Protein AF-A0A520ITZ6-F1 (afdb_monomer)

Nearest PDB structures (foldseek):
  2kmf-assembly1_A  TM=2.434E-01  e=1.836E+00  Synechocystis sp. PCC 6803

Radius of gyration: 21.87 Å; Cα contacts (8 Å, |Δi|>4): 79; chains: 1; bounding box: 65×33×60 Å

Foldseek 3Di:
DDDDDDDPPDPPLFWFDDLVVLLVVLCVLLVLLVVLQVPQDLDPVCVPSVVVVVPDPDPPPDDDPVVVVPVVVVVSVVLSVVSSVLRRGGDDPVSVVVNVVSSVVSNCSSNVRD

Sequence (114 aa):
MTQKPSDAITDERGGGLSRPAALAVVMGVLGASAVLGRRNAPDPSHPGIRRWYKRLDKPAYTPPDAAFGAVWPVLETGLAVGGYRLLRRPADAPRNLAVGLWLLNTGMVGGWTE

Structure (mmCIF, N/CA/C/O backbone):
data_AF-A0A520ITZ6-F1
#
_entry.id   AF-A0A520ITZ6-F1
#
loop_
_atom_site.group_PDB
_atom_site.id
_atom_site.type_symbol
_atom_site.label_atom_id
_atom_site.label_alt_id
_atom_site.label_comp_id
_atom_site.label_asym_id
_atom_site.label_entity_id
_atom_site.label_seq_id
_atom_site.pdbx_PDB_ins_code
_atom_site.Cartn_x
_atom_site.Cartn_y
_atom_site.Cartn_z
_atom_site.occupancy
_atom_site.B_iso_or_equiv
_atom_site.auth_seq_id
_atom_site.auth_comp_id
_atom_site.auth_asym_id
_atom_site.auth_atom_id
_atom_site.pdbx_PDB_model_num
ATOM 1 N N . MET A 1 1 ? -46.089 13.930 39.750 1.00 42.09 1 MET A N 1
ATOM 2 C CA . MET A 1 1 ? -45.572 14.879 38.741 1.00 42.09 1 MET A CA 1
ATOM 3 C C . MET A 1 1 ? -44.078 14.618 38.627 1.00 42.09 1 MET A C 1
ATOM 5 O O . MET A 1 1 ? -43.334 15.040 39.491 1.00 42.09 1 MET A O 1
ATOM 9 N N . THR A 1 2 ? -43.653 13.616 37.858 1.00 59.50 2 THR A N 1
ATOM 10 C CA . THR A 1 2 ? -43.492 13.660 36.390 1.00 59.50 2 THR A CA 1
ATOM 11 C C . THR A 1 2 ? -42.448 14.703 35.999 1.00 59.50 2 THR A C 1
ATOM 13 O O . THR A 1 2 ? -42.809 15.866 35.901 1.00 59.50 2 THR A O 1
ATOM 16 N N . GLN A 1 3 ? -41.181 14.294 35.820 1.00 46.72 3 GLN A N 1
ATOM 17 C CA . GLN A 1 3 ? -40.519 14.205 34.503 1.00 46.72 3 GLN A CA 1
ATOM 18 C C . GLN A 1 3 ? -39.042 13.748 34.644 1.00 46.72 3 GLN A C 1
ATOM 20 O O . GLN A 1 3 ? -38.209 14.462 35.190 1.00 46.72 3 GLN A O 1
ATOM 25 N N . LYS A 1 4 ? -38.717 12.558 34.120 1.00 64.38 4 LYS A N 1
ATOM 26 C CA . LYS A 1 4 ? -37.430 12.235 33.460 1.00 64.38 4 LYS A CA 1
ATOM 27 C C . LYS A 1 4 ? -37.820 12.016 31.989 1.00 64.38 4 LYS A C 1
ATOM 29 O O . LYS A 1 4 ? -38.841 11.351 31.791 1.00 64.38 4 LYS A O 1
ATOM 34 N N . PRO A 1 5 ? -37.165 12.623 30.982 1.00 61.91 5 PRO A N 1
ATOM 35 C CA . PRO A 1 5 ? -35.967 12.041 30.333 1.00 61.91 5 PRO A CA 1
ATOM 36 C C . PRO A 1 5 ? -35.002 13.157 29.827 1.00 61.91 5 PRO A C 1
ATOM 38 O O . PRO A 1 5 ? -35.320 14.327 29.969 1.00 61.91 5 PRO A O 1
ATOM 41 N N . SER A 1 6 ? -33.798 12.980 29.282 1.00 51.25 6 SER A N 1
ATOM 42 C CA . SER A 1 6 ? -33.136 11.901 28.542 1.00 51.25 6 SER A CA 1
ATOM 43 C C . SER A 1 6 ? -31.627 12.210 28.520 1.00 51.25 6 SER A C 1
ATOM 45 O O . SER A 1 6 ? -31.230 13.351 28.305 1.00 51.25 6 SER A O 1
ATOM 47 N N . ASP A 1 7 ? -30.800 11.192 28.733 1.00 50.75 7 ASP A N 1
ATOM 48 C CA . ASP A 1 7 ? -29.788 10.753 27.761 1.00 50.75 7 ASP A CA 1
ATOM 49 C C . ASP A 1 7 ? -28.930 11.824 27.059 1.00 50.75 7 ASP A C 1
ATOM 51 O O . ASP A 1 7 ? -29.038 12.036 25.856 1.00 50.75 7 ASP A O 1
ATOM 55 N N . ALA A 1 8 ? -28.000 12.444 27.789 1.00 49.75 8 ALA A N 1
ATOM 56 C CA . ALA A 1 8 ? -26.923 13.239 27.181 1.00 49.75 8 ALA A CA 1
ATOM 57 C C . ALA A 1 8 ? -25.514 12.773 27.590 1.00 49.75 8 ALA A C 1
ATOM 59 O O . ALA A 1 8 ? -24.554 13.536 27.516 1.00 49.75 8 ALA A O 1
ATOM 60 N N . ILE A 1 9 ? -25.368 11.508 28.000 1.00 50.50 9 ILE A N 1
ATOM 61 C CA . ILE A 1 9 ? -24.060 10.838 28.024 1.00 50.50 9 ILE A CA 1
ATOM 62 C C . ILE A 1 9 ? -24.119 9.678 27.040 1.00 50.50 9 ILE A C 1
ATOM 64 O O . ILE A 1 9 ? -24.202 8.508 27.402 1.00 50.50 9 ILE A O 1
ATOM 68 N N . THR A 1 10 ? -24.123 10.018 25.759 1.00 51.16 10 THR A N 1
ATOM 69 C CA . THR A 1 10 ? -23.847 9.055 24.698 1.00 51.16 10 THR A CA 1
ATOM 70 C C . THR A 1 10 ? -23.010 9.767 23.648 1.00 51.16 10 THR A C 1
ATOM 72 O O . THR A 1 10 ? -23.501 10.165 22.601 1.00 51.16 10 THR A O 1
ATOM 75 N N . ASP A 1 11 ? -21.730 9.970 23.955 1.00 47.47 11 ASP A N 1
ATOM 76 C CA . ASP A 1 11 ? -20.732 9.833 22.900 1.00 47.47 11 ASP A CA 1
ATOM 77 C C . ASP A 1 11 ? -19.910 8.590 23.218 1.00 47.47 11 ASP A C 1
ATOM 79 O O . ASP A 1 11 ? -19.071 8.539 24.125 1.00 47.47 11 ASP A O 1
ATOM 83 N N . GLU A 1 12 ? -20.295 7.531 22.527 1.00 49.62 12 GLU A N 1
ATOM 84 C CA . GLU A 1 12 ? -19.727 6.208 22.608 1.00 49.62 12 GLU A CA 1
ATOM 85 C C . GLU A 1 12 ? -18.274 6.269 22.133 1.00 49.62 12 GLU A C 1
ATOM 87 O O . GLU A 1 12 ? -17.977 6.228 20.938 1.00 49.62 12 GLU A O 1
ATOM 92 N N . ARG A 1 13 ? -17.328 6.283 23.075 1.00 54.53 13 ARG A N 1
ATOM 93 C CA . ARG A 1 13 ? -15.890 6.074 22.812 1.00 54.53 13 ARG A CA 1
ATOM 94 C C . ARG A 1 13 ? -15.569 4.640 22.338 1.00 54.53 13 ARG A C 1
ATOM 96 O O . ARG A 1 13 ? -14.527 4.089 22.678 1.00 54.53 13 ARG A O 1
ATOM 103 N N . GLY A 1 14 ? -16.469 4.025 21.571 1.00 58.28 14 GLY A N 1
ATOM 104 C CA . GLY A 1 14 ? -16.391 2.664 21.047 1.00 58.28 14 GLY A CA 1
ATOM 105 C C . GLY A 1 14 ? -16.320 2.582 19.520 1.00 58.28 14 GLY A C 1
ATOM 106 O O . GLY A 1 14 ? -16.342 1.480 18.987 1.00 58.28 14 GLY A O 1
ATOM 107 N N . GLY A 1 15 ? -16.245 3.701 18.792 1.00 75.62 15 GLY A N 1
ATOM 108 C CA . GLY A 1 15 ? -16.184 3.711 17.325 1.00 75.62 15 GLY A CA 1
ATOM 109 C C . GLY A 1 15 ? -14.759 3.728 16.755 1.00 75.62 15 GLY A C 1
ATOM 110 O O . GLY A 1 15 ? -13.871 4.380 17.296 1.00 75.62 15 GLY A O 1
ATOM 111 N N . GLY A 1 16 ? -14.528 3.042 15.627 1.00 88.19 16 GLY A N 1
ATOM 112 C CA . GLY A 1 16 ? -13.306 3.224 14.826 1.00 88.19 16 GLY A CA 1
ATOM 113 C C . GLY A 1 16 ? -13.201 4.625 14.201 1.00 88.19 16 GLY A C 1
ATOM 114 O O . GLY A 1 16 ? -14.106 5.447 14.341 1.00 88.19 16 GLY A O 1
ATOM 115 N N . LEU A 1 17 ? -12.117 4.902 13.463 1.00 93.06 17 LEU A N 1
ATOM 116 C CA . LEU A 1 17 ? -11.891 6.216 12.840 1.00 93.06 17 LEU A CA 1
ATOM 117 C C . LEU A 1 17 ? -13.070 6.635 11.956 1.00 93.06 17 LEU A C 1
ATOM 119 O O . LEU A 1 17 ? -13.708 5.795 11.316 1.00 93.06 17 LEU A O 1
ATOM 123 N N . SER A 1 18 ? -13.333 7.941 11.848 1.00 95.19 18 SER A N 1
ATOM 124 C CA . SER A 1 18 ? -14.322 8.463 10.896 1.00 95.19 18 SER A CA 1
ATOM 125 C C . SER A 1 18 ? -13.957 8.060 9.457 1.00 95.19 18 SER A C 1
ATOM 127 O O . SER A 1 18 ? -12.791 7.829 9.143 1.00 95.19 18 SER A O 1
ATOM 129 N N . ARG A 1 19 ? -14.950 7.937 8.563 1.00 95.00 19 ARG A N 1
ATOM 130 C CA . ARG A 1 19 ? -14.714 7.585 7.148 1.00 95.00 19 ARG A CA 1
ATOM 131 C C . ARG A 1 19 ? -13.661 8.487 6.487 1.00 95.00 19 ARG A C 1
ATOM 133 O O . ARG A 1 19 ? -12.724 7.931 5.918 1.00 95.00 19 ARG A O 1
ATOM 140 N N . PRO A 1 20 ? -13.750 9.831 6.588 1.00 96.88 20 PRO A N 1
ATOM 141 C CA . PRO A 1 20 ? -12.736 10.696 5.993 1.00 96.88 20 PRO A CA 1
ATOM 142 C C . PRO A 1 20 ? -11.365 10.535 6.656 1.00 96.88 20 PRO A C 1
ATOM 144 O O . PRO A 1 20 ? -10.368 10.503 5.945 1.00 96.88 20 PRO A O 1
ATOM 147 N N . ALA A 1 21 ? -11.291 10.356 7.980 1.00 96.06 21 ALA A N 1
ATOM 148 C CA . ALA A 1 21 ? -10.013 10.139 8.658 1.00 96.06 21 ALA A CA 1
ATOM 149 C C . ALA A 1 21 ? -9.354 8.816 8.233 1.00 96.06 21 ALA A C 1
ATOM 151 O O . ALA A 1 21 ? -8.167 8.789 7.926 1.00 96.06 21 ALA A O 1
ATOM 152 N N . ALA A 1 22 ? -10.123 7.725 8.156 1.00 95.81 22 ALA A N 1
ATOM 153 C CA . ALA A 1 22 ? -9.621 6.432 7.701 1.00 95.81 22 ALA A CA 1
ATOM 154 C C . ALA A 1 22 ? -9.136 6.490 6.243 1.00 95.81 22 ALA A C 1
ATOM 156 O O . ALA A 1 22 ? -8.074 5.955 5.939 1.00 95.81 22 ALA A O 1
ATOM 157 N N . LEU A 1 23 ? -9.879 7.166 5.357 1.00 97.44 23 LEU A N 1
ATOM 158 C CA . LEU A 1 23 ? -9.444 7.394 3.976 1.00 97.44 23 LEU A CA 1
ATOM 159 C C . LEU A 1 23 ? -8.154 8.214 3.925 1.00 97.44 23 LEU A C 1
ATOM 161 O O . LEU A 1 23 ? -7.222 7.813 3.241 1.00 97.44 23 LEU A O 1
ATOM 165 N N . ALA A 1 24 ? -8.071 9.316 4.673 1.00 97.88 24 ALA A N 1
ATOM 166 C CA . ALA A 1 24 ? -6.880 10.159 4.706 1.00 97.88 24 ALA A CA 1
ATOM 167 C C . ALA A 1 24 ? -5.639 9.388 5.182 1.00 97.88 24 ALA A C 1
ATOM 169 O O . ALA A 1 24 ? -4.585 9.494 4.561 1.00 97.88 24 ALA A O 1
ATOM 170 N N . VAL A 1 25 ? -5.768 8.561 6.227 1.00 97.38 25 VAL A N 1
ATOM 171 C CA . VAL A 1 25 ? -4.667 7.713 6.715 1.00 97.38 25 VAL A CA 1
ATOM 172 C C . VAL A 1 25 ? -4.245 6.697 5.658 1.00 97.38 25 VAL A C 1
ATOM 174 O O . VAL A 1 25 ? -3.059 6.581 5.371 1.00 97.38 25 VAL A O 1
ATOM 177 N N . VAL A 1 26 ? -5.194 5.982 5.048 1.00 97.62 26 VAL A N 1
ATOM 178 C CA . VAL A 1 26 ? -4.889 4.986 4.009 1.00 97.62 26 VAL A CA 1
ATOM 179 C C . VAL A 1 26 ? -4.201 5.629 2.809 1.00 97.62 26 VAL A C 1
ATOM 181 O O . VAL A 1 26 ? -3.167 5.134 2.364 1.00 97.62 26 VAL A O 1
ATOM 184 N N . MET A 1 27 ? -4.734 6.751 2.323 1.00 96.94 27 MET A N 1
ATOM 185 C CA . MET A 1 27 ? -4.150 7.498 1.210 1.00 96.94 27 MET A CA 1
ATOM 186 C C . MET A 1 27 ? -2.764 8.042 1.558 1.00 96.94 27 MET A C 1
ATOM 188 O O . MET A 1 27 ? -1.870 7.990 0.722 1.00 96.94 27 MET A O 1
ATOM 192 N N . GLY A 1 28 ? -2.561 8.523 2.788 1.00 97.25 28 GLY A N 1
ATOM 193 C CA . GLY A 1 28 ? -1.260 8.995 3.256 1.00 97.25 28 GLY A CA 1
ATOM 194 C C . GLY A 1 28 ? -0.220 7.877 3.314 1.00 97.25 28 GLY A C 1
ATOM 195 O O . GLY A 1 28 ? 0.875 8.032 2.781 1.00 97.25 28 GLY A O 1
ATOM 196 N N . VAL A 1 29 ? -0.572 6.732 3.906 1.00 96.31 29 VAL A N 1
ATOM 197 C CA . VAL A 1 29 ? 0.334 5.582 4.055 1.00 96.31 29 VAL A CA 1
ATOM 198 C C . VAL A 1 29 ? 0.688 4.974 2.697 1.00 96.31 29 VAL A C 1
ATOM 200 O O . VAL A 1 29 ? 1.867 4.818 2.384 1.00 96.31 29 VAL A O 1
ATOM 203 N N . LEU A 1 30 ? -0.312 4.661 1.868 1.00 95.25 30 LEU A N 1
ATOM 204 C CA . LEU A 1 30 ? -0.066 4.067 0.552 1.00 95.25 30 LEU A CA 1
ATOM 205 C C . LEU A 1 30 ? 0.561 5.068 -0.417 1.00 95.25 30 LEU A C 1
ATOM 207 O O . LEU A 1 30 ? 1.439 4.694 -1.185 1.00 95.25 30 LEU A O 1
ATOM 211 N N . GLY A 1 31 ? 0.181 6.345 -0.344 1.00 93.50 31 GLY A N 1
ATOM 212 C CA . GLY A 1 31 ? 0.802 7.406 -1.133 1.00 93.50 31 GLY A CA 1
ATOM 213 C C . GLY A 1 31 ? 2.285 7.571 -0.809 1.00 93.50 31 GLY A C 1
ATOM 214 O O . GLY A 1 31 ? 3.106 7.625 -1.722 1.00 93.50 31 GLY A O 1
ATOM 215 N N . ALA A 1 32 ? 2.652 7.578 0.477 1.00 93.38 32 ALA A N 1
ATOM 216 C CA . ALA A 1 32 ? 4.053 7.615 0.893 1.00 93.38 32 ALA A CA 1
ATOM 217 C C . ALA A 1 32 ? 4.823 6.373 0.413 1.00 93.38 32 ALA A C 1
ATOM 219 O O . ALA A 1 32 ? 5.914 6.508 -0.140 1.00 93.38 32 ALA A O 1
ATOM 220 N N . SER A 1 33 ? 4.231 5.183 0.558 1.00 91.25 33 SER A N 1
ATOM 221 C CA . SER A 1 33 ? 4.805 3.927 0.059 1.00 91.25 33 SER A CA 1
ATOM 222 C C . SER A 1 33 ? 5.038 3.958 -1.453 1.00 91.25 33 SER A C 1
ATOM 224 O O . SER A 1 33 ? 6.112 3.579 -1.909 1.00 91.25 33 SER A O 1
ATOM 226 N N . ALA A 1 34 ? 4.070 4.442 -2.234 1.00 89.25 34 ALA A N 1
ATOM 227 C CA . ALA A 1 34 ? 4.173 4.523 -3.689 1.00 89.25 34 ALA A CA 1
ATOM 228 C C . ALA A 1 34 ? 5.240 5.533 -4.141 1.00 89.25 34 ALA A C 1
ATOM 230 O O . ALA A 1 34 ? 5.974 5.279 -5.095 1.00 89.25 34 ALA A O 1
ATOM 231 N N . VAL A 1 35 ? 5.361 6.671 -3.447 1.00 89.81 35 VAL A N 1
ATOM 232 C CA . VAL A 1 35 ? 6.419 7.658 -3.719 1.00 89.81 35 VAL A CA 1
ATOM 233 C C . VAL A 1 35 ? 7.798 7.069 -3.441 1.00 89.81 35 VAL A C 1
ATOM 235 O O . VAL A 1 35 ? 8.707 7.282 -4.242 1.00 89.81 35 VAL A O 1
ATOM 238 N N . LEU A 1 36 ? 7.950 6.326 -2.342 1.00 88.75 36 LEU A N 1
ATOM 239 C CA . LEU A 1 36 ? 9.205 5.662 -2.000 1.00 88.75 36 LEU A CA 1
ATOM 240 C C . LEU A 1 36 ? 9.548 4.580 -3.036 1.00 88.75 36 LEU A C 1
ATOM 242 O O . LEU A 1 36 ? 10.594 4.651 -3.675 1.00 88.75 36 LEU A O 1
ATOM 246 N N . GLY A 1 37 ? 8.598 3.684 -3.321 1.00 86.00 37 GLY A N 1
ATOM 247 C CA . GLY A 1 37 ? 8.767 2.584 -4.275 1.00 86.00 37 GLY A CA 1
ATOM 248 C C . GLY A 1 37 ? 9.061 3.032 -5.714 1.00 86.00 37 GLY A C 1
ATOM 249 O O . GLY A 1 37 ? 9.698 2.326 -6.497 1.00 86.00 37 GLY A O 1
ATOM 250 N N . ARG A 1 38 ? 8.616 4.235 -6.102 1.00 86.31 38 ARG A N 1
ATOM 251 C CA . ARG A 1 38 ? 8.832 4.757 -7.458 1.00 86.31 38 ARG A CA 1
ATOM 252 C C . ARG A 1 38 ? 10.263 5.232 -7.712 1.00 86.31 38 ARG A C 1
ATOM 254 O O . ARG A 1 38 ? 10.672 5.268 -8.873 1.00 86.31 38 ARG A O 1
ATOM 261 N N . ARG A 1 39 ? 11.028 5.586 -6.676 1.00 84.69 39 ARG A N 1
ATOM 262 C CA . ARG A 1 39 ? 12.348 6.235 -6.814 1.00 84.69 39 ARG A CA 1
ATOM 263 C C . ARG A 1 39 ? 13.349 5.460 -7.662 1.00 84.69 39 ARG A C 1
ATOM 265 O O . ARG A 1 39 ? 14.135 6.081 -8.361 1.00 84.69 39 ARG A O 1
ATOM 272 N N . ASN A 1 40 ? 13.281 4.132 -7.649 1.00 80.75 40 ASN A N 1
ATOM 273 C CA . ASN A 1 40 ? 14.173 3.274 -8.433 1.00 80.75 40 ASN A CA 1
ATOM 274 C C . ASN A 1 40 ? 13.406 2.369 -9.409 1.00 80.75 40 ASN A C 1
ATOM 276 O O . ASN A 1 40 ? 13.943 1.382 -9.916 1.00 80.75 40 ASN A O 1
ATOM 280 N N . ALA A 1 41 ? 12.138 2.685 -9.696 1.00 83.19 41 ALA A N 1
ATOM 281 C CA . ALA A 1 41 ? 11.328 1.882 -10.600 1.00 83.19 41 ALA A CA 1
ATOM 282 C C . ALA A 1 41 ? 11.892 1.940 -12.039 1.00 83.19 41 ALA A C 1
ATOM 284 O O . ALA A 1 41 ? 12.224 3.030 -12.516 1.00 83.19 41 ALA A O 1
ATOM 285 N N . PRO A 1 42 ? 11.958 0.808 -12.776 1.00 82.50 42 PRO A N 1
ATOM 286 C CA . PRO A 1 42 ? 12.445 0.739 -14.159 1.00 82.50 42 PRO A CA 1
ATOM 287 C C . PRO A 1 42 ? 11.434 1.323 -15.171 1.00 82.50 42 PRO A C 1
ATOM 289 O O . PRO A 1 42 ? 11.065 0.680 -16.158 1.00 82.50 42 PRO A O 1
ATOM 292 N N . ASP A 1 43 ? 10.974 2.549 -14.930 1.00 83.56 43 ASP A N 1
ATOM 293 C CA . ASP A 1 43 ? 9.974 3.269 -15.717 1.00 83.56 43 ASP A CA 1
ATOM 294 C C . ASP A 1 43 ? 10.636 4.310 -16.665 1.00 83.56 43 ASP A C 1
ATOM 296 O O . ASP A 1 43 ? 11.866 4.447 -16.698 1.00 83.56 43 ASP A O 1
ATOM 300 N N . PRO A 1 44 ? 9.864 5.032 -17.501 1.00 84.94 44 PRO A N 1
ATOM 301 C CA . PRO A 1 44 ? 10.409 6.061 -18.391 1.00 84.94 44 PRO A CA 1
ATOM 302 C C . PRO A 1 44 ? 11.142 7.218 -17.691 1.00 84.94 44 PRO A C 1
ATOM 304 O O . PRO A 1 44 ? 11.988 7.846 -18.325 1.00 84.94 44 PRO A O 1
ATOM 307 N N . SER A 1 45 ? 10.851 7.495 -16.415 1.00 87.00 45 SER A N 1
ATOM 308 C CA . SER A 1 45 ? 11.541 8.519 -15.619 1.00 87.00 45 SER A CA 1
ATOM 309 C C . SER A 1 45 ? 12.947 8.091 -15.182 1.00 87.00 45 SER A C 1
ATOM 311 O O . SER A 1 45 ? 13.795 8.951 -14.954 1.00 87.00 45 SER A O 1
ATOM 313 N N . HIS A 1 46 ? 13.252 6.785 -15.211 1.00 87.69 46 HIS A N 1
ATOM 314 C CA . HIS A 1 46 ? 14.583 6.233 -14.926 1.00 87.69 46 HIS A CA 1
ATOM 315 C C . HIS A 1 46 ? 15.152 5.459 -16.132 1.00 87.69 46 HIS A C 1
ATOM 317 O O . HIS A 1 46 ? 15.286 4.229 -16.106 1.00 87.69 46 HIS A O 1
ATOM 323 N N . PRO A 1 47 ? 15.553 6.148 -17.219 1.00 89.25 47 PRO A N 1
ATOM 324 C CA . PRO A 1 47 ? 15.929 5.500 -18.477 1.00 89.25 47 PRO A CA 1
ATOM 325 C C . PRO A 1 47 ? 17.158 4.585 -18.355 1.00 89.25 47 PRO A C 1
ATOM 327 O O . PRO A 1 47 ? 17.263 3.600 -19.087 1.00 89.25 47 PRO A O 1
ATOM 330 N N . GLY A 1 48 ? 18.084 4.882 -17.436 1.00 90.81 48 GLY A N 1
ATOM 331 C CA . GLY A 1 48 ? 19.236 4.024 -17.139 1.00 90.81 48 GLY A CA 1
ATOM 332 C C . GLY A 1 48 ? 18.824 2.683 -16.528 1.00 90.81 48 GLY A C 1
ATOM 333 O O . GLY A 1 48 ? 19.172 1.633 -17.075 1.00 90.81 48 GLY A O 1
ATOM 334 N N . ILE A 1 49 ? 18.019 2.731 -15.462 1.00 89.88 49 ILE A N 1
ATOM 335 C CA . ILE A 1 49 ? 17.488 1.554 -14.759 1.00 89.88 49 ILE A CA 1
ATOM 336 C C . ILE A 1 49 ? 16.632 0.719 -15.712 1.00 89.88 49 ILE A C 1
ATOM 338 O O . ILE A 1 49 ? 16.831 -0.488 -15.837 1.00 89.88 49 ILE A O 1
ATOM 342 N N . ARG A 1 50 ? 15.745 1.363 -16.479 1.00 89.94 50 ARG A N 1
ATOM 343 C CA . ARG A 1 50 ? 14.907 0.691 -17.479 1.00 89.94 50 ARG A CA 1
ATOM 344 C C . ARG A 1 50 ? 15.731 -0.052 -18.532 1.00 89.94 50 ARG A C 1
ATOM 346 O O . ARG A 1 50 ? 15.409 -1.188 -18.877 1.00 89.94 50 ARG A O 1
ATOM 353 N N . ARG A 1 51 ? 16.804 0.562 -19.046 1.00 92.81 51 ARG A N 1
ATOM 354 C CA . ARG A 1 51 ? 17.711 -0.084 -20.012 1.00 92.81 51 ARG A CA 1
ATOM 355 C C . ARG A 1 51 ? 18.431 -1.288 -19.411 1.00 92.81 51 ARG A C 1
ATOM 357 O O . ARG A 1 51 ? 18.556 -2.301 -20.091 1.00 92.81 51 ARG A O 1
ATOM 364 N N . TRP A 1 52 ? 18.901 -1.180 -18.171 1.00 92.81 52 TRP A N 1
ATOM 365 C CA . TRP A 1 52 ? 19.515 -2.298 -17.455 1.00 92.81 52 TRP A CA 1
ATOM 366 C C . TRP A 1 52 ? 18.515 -3.444 -17.248 1.00 92.81 52 TRP A C 1
ATOM 368 O O . TRP A 1 52 ? 18.774 -4.560 -17.691 1.00 92.81 52 TRP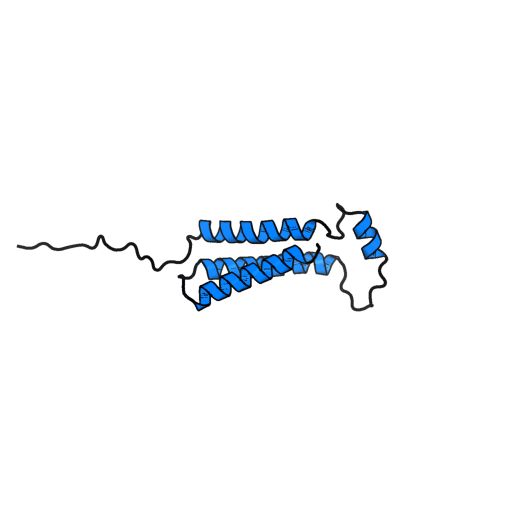 A O 1
ATOM 378 N N . TYR A 1 53 ? 17.325 -3.147 -16.719 1.00 90.75 53 TYR A N 1
ATOM 379 C CA . TYR A 1 53 ? 16.272 -4.133 -16.459 1.00 90.75 53 TYR A CA 1
ATOM 380 C C . TYR A 1 53 ? 15.824 -4.882 -17.723 1.00 90.75 53 TYR A C 1
ATOM 382 O O . TYR A 1 53 ? 15.455 -6.054 -17.669 1.00 90.75 53 TYR A O 1
ATOM 390 N N . LYS A 1 54 ? 15.847 -4.222 -18.888 1.00 90.19 54 LYS A N 1
ATOM 391 C CA . LYS A 1 54 ? 15.506 -4.841 -20.179 1.00 90.19 54 LYS A CA 1
ATOM 392 C C . LYS A 1 54 ? 16.582 -5.769 -20.739 1.00 90.19 54 LYS A C 1
ATOM 394 O O . LYS A 1 54 ? 16.233 -6.629 -21.536 1.00 90.19 54 LYS A O 1
ATOM 399 N N . ARG A 1 55 ? 17.847 -5.596 -20.347 1.00 94.12 55 ARG A N 1
ATOM 400 C CA . ARG A 1 55 ? 18.970 -6.443 -20.785 1.00 94.12 55 ARG A CA 1
ATOM 401 C C . ARG A 1 55 ? 19.267 -7.601 -19.837 1.00 94.12 55 ARG A C 1
ATOM 403 O O . ARG A 1 55 ? 20.187 -8.360 -20.101 1.00 94.12 55 ARG A O 1
ATOM 410 N N . LEU A 1 56 ? 18.540 -7.697 -18.727 1.00 92.56 56 LEU A N 1
ATOM 411 C CA . LEU A 1 56 ? 18.689 -8.803 -17.796 1.00 92.56 56 LEU A CA 1
ATOM 412 C C . LEU A 1 56 ? 18.262 -10.105 -18.481 1.00 92.56 56 LEU A C 1
ATOM 414 O O . LEU A 1 56 ? 17.205 -10.139 -19.117 1.00 92.56 56 LEU A O 1
ATOM 418 N N . ASP A 1 57 ? 19.045 -11.164 -18.304 1.00 94.12 57 ASP A N 1
ATOM 419 C CA . ASP A 1 57 ? 18.659 -12.504 -18.731 1.00 94.12 57 ASP A CA 1
ATOM 420 C C . ASP A 1 57 ? 17.513 -12.992 -17.842 1.00 94.12 57 ASP A C 1
ATOM 422 O O . ASP A 1 57 ? 17.698 -13.425 -16.703 1.00 94.12 57 ASP A O 1
ATOM 426 N N . LYS A 1 58 ? 16.287 -12.841 -18.347 1.00 90.75 58 LYS A N 1
ATOM 427 C CA . LYS A 1 58 ? 15.064 -13.234 -17.648 1.00 90.75 58 LYS A CA 1
ATOM 428 C C . LYS A 1 58 ? 14.690 -14.657 -18.053 1.00 90.75 58 LYS A C 1
ATOM 430 O O . LYS A 1 58 ? 14.645 -14.945 -19.250 1.00 90.75 58 LYS A O 1
ATOM 435 N N . PRO A 1 59 ? 14.357 -15.541 -17.101 1.00 93.31 59 PRO A N 1
ATOM 436 C CA . PRO A 1 59 ? 13.842 -16.857 -17.442 1.00 93.31 59 PRO A CA 1
ATOM 437 C C . PRO A 1 59 ? 12.511 -16.740 -18.197 1.00 93.31 59 PRO A C 1
ATOM 439 O O . PRO A 1 59 ? 11.746 -15.795 -17.983 1.00 93.31 59 PRO A O 1
ATOM 442 N N . ALA A 1 60 ? 12.210 -17.728 -19.045 1.00 92.19 60 ALA A N 1
ATOM 443 C CA . ALA A 1 60 ? 11.060 -17.702 -19.957 1.00 92.19 60 ALA A CA 1
ATOM 444 C C . ALA A 1 60 ? 9.688 -17.597 -19.259 1.00 92.19 60 ALA A C 1
ATOM 446 O O . ALA A 1 60 ? 8.717 -17.172 -19.875 1.00 92.19 60 ALA A O 1
ATOM 447 N N . TYR A 1 61 ? 9.603 -17.952 -17.974 1.00 92.62 61 TYR A N 1
ATOM 448 C CA . TYR A 1 61 ? 8.385 -17.836 -17.164 1.00 92.62 61 TYR A CA 1
ATOM 449 C C . TYR A 1 61 ? 8.195 -16.450 -16.522 1.00 92.62 61 TYR A C 1
ATOM 451 O O . TYR A 1 61 ? 7.266 -16.260 -15.740 1.00 92.62 61 TYR A O 1
ATOM 459 N N . THR A 1 62 ? 9.064 -15.477 -16.811 1.00 91.25 62 THR A N 1
ATOM 460 C CA . THR A 1 62 ? 8.909 -14.108 -16.303 1.00 91.25 62 THR A CA 1
ATOM 461 C C . THR A 1 62 ? 7.731 -13.429 -17.008 1.00 91.25 62 THR A C 1
ATOM 463 O O . THR A 1 62 ? 7.748 -13.330 -18.237 1.00 91.25 62 THR A O 1
ATOM 466 N N . PRO A 1 63 ? 6.722 -12.923 -16.275 1.00 90.81 63 PRO A N 1
ATOM 467 C CA . PRO A 1 63 ? 5.615 -12.199 -16.885 1.00 90.81 63 PRO A CA 1
ATOM 468 C C . PRO A 1 63 ? 6.085 -10.956 -17.663 1.00 90.81 63 PRO A C 1
ATOM 470 O O . PRO A 1 63 ? 7.123 -10.371 -17.337 1.00 90.81 63 PRO A O 1
ATOM 473 N N . PRO A 1 64 ? 5.318 -10.497 -18.665 1.00 89.94 64 PRO A N 1
ATOM 474 C CA . PRO A 1 64 ? 5.617 -9.248 -19.358 1.00 89.94 64 PRO A CA 1
ATOM 475 C C . PRO A 1 64 ? 5.490 -8.038 -18.416 1.00 89.94 64 PRO A C 1
ATOM 477 O O . PRO A 1 64 ? 4.652 -8.035 -17.516 1.00 89.94 64 PRO A O 1
ATOM 480 N N . ASP A 1 65 ? 6.251 -6.964 -18.667 1.00 86.44 65 ASP A N 1
ATOM 481 C CA . ASP A 1 65 ? 6.239 -5.728 -17.858 1.00 86.44 65 ASP A CA 1
ATOM 482 C C . ASP A 1 65 ? 4.823 -5.178 -17.589 1.00 86.44 65 ASP A C 1
ATOM 484 O O . ASP A 1 65 ? 4.538 -4.687 -16.499 1.00 86.44 65 ASP A O 1
ATOM 488 N N . ALA A 1 66 ? 3.917 -5.276 -18.568 1.00 86.50 66 ALA A N 1
ATOM 489 C CA . ALA A 1 66 ? 2.540 -4.805 -18.432 1.00 86.50 66 ALA A CA 1
ATOM 490 C C . ALA A 1 66 ? 1.750 -5.566 -17.352 1.00 86.50 66 ALA A C 1
ATOM 492 O O . ALA A 1 66 ? 0.912 -4.968 -16.680 1.00 86.50 66 ALA A O 1
ATOM 493 N N . ALA A 1 67 ? 2.038 -6.856 -17.142 1.00 92.88 67 ALA A N 1
ATOM 494 C CA . ALA A 1 67 ? 1.412 -7.638 -16.079 1.00 92.88 67 ALA A CA 1
ATOM 495 C C . ALA A 1 67 ? 1.815 -7.102 -14.698 1.00 92.88 67 ALA A C 1
ATOM 497 O O . ALA A 1 67 ? 0.961 -6.936 -13.830 1.00 92.88 67 ALA A O 1
ATOM 498 N N . PHE A 1 68 ? 3.092 -6.742 -14.524 1.00 88.06 68 PHE A N 1
ATOM 499 C CA . PHE A 1 68 ? 3.562 -6.070 -13.312 1.00 88.06 68 PHE A CA 1
ATOM 500 C C . PHE A 1 68 ? 2.920 -4.686 -13.144 1.00 88.06 68 PHE A C 1
ATOM 502 O O . PHE A 1 68 ? 2.506 -4.333 -12.044 1.00 88.06 68 PHE A O 1
ATOM 509 N N . GLY A 1 69 ? 2.758 -3.930 -14.234 1.00 86.44 69 GLY A N 1
ATOM 510 C CA . GLY A 1 69 ? 2.057 -2.643 -14.208 1.00 86.44 69 GLY A CA 1
ATOM 511 C C . GLY A 1 69 ? 0.589 -2.741 -13.774 1.00 86.44 69 GLY A C 1
ATOM 512 O O . GLY A 1 69 ? 0.082 -1.821 -13.142 1.00 86.44 69 GLY A O 1
ATOM 513 N N . ALA A 1 70 ? -0.088 -3.851 -14.077 1.00 90.81 70 ALA A N 1
ATOM 514 C CA . ALA A 1 70 ? -1.488 -4.067 -13.712 1.00 90.81 70 ALA A CA 1
ATOM 515 C C . ALA A 1 70 ? -1.671 -4.669 -12.308 1.00 90.81 70 ALA A C 1
ATOM 517 O O . ALA A 1 70 ? -2.606 -4.297 -11.600 1.00 90.81 70 ALA A O 1
ATOM 518 N N . VAL A 1 71 ? -0.798 -5.594 -11.889 1.00 94.69 71 VAL A N 1
ATOM 519 C CA . VAL A 1 71 ? -0.964 -6.311 -10.613 1.00 94.69 71 VAL A CA 1
ATOM 520 C C . VAL A 1 71 ? -0.765 -5.398 -9.404 1.00 94.69 71 VAL A C 1
ATOM 522 O O . VAL A 1 71 ? -1.501 -5.518 -8.427 1.00 94.69 71 VAL A O 1
ATOM 525 N N . TRP A 1 72 ? 0.172 -4.449 -9.477 1.00 90.75 72 TRP A N 1
ATOM 526 C CA . TRP A 1 72 ? 0.470 -3.548 -8.362 1.00 90.75 72 TRP A CA 1
ATOM 527 C C . TRP A 1 72 ? -0.730 -2.684 -7.953 1.00 90.75 72 TRP A C 1
ATOM 529 O O . TRP A 1 72 ? -1.126 -2.778 -6.792 1.00 90.75 72 TRP A O 1
ATOM 539 N N . PRO A 1 73 ? -1.404 -1.955 -8.866 1.00 92.06 73 PRO A N 1
ATOM 540 C CA . PRO A 1 73 ? -2.620 -1.216 -8.529 1.00 92.06 73 PRO A CA 1
ATOM 541 C C . PRO A 1 73 ? -3.713 -2.080 -7.890 1.00 92.06 73 PRO A C 1
ATOM 543 O O . PRO A 1 73 ?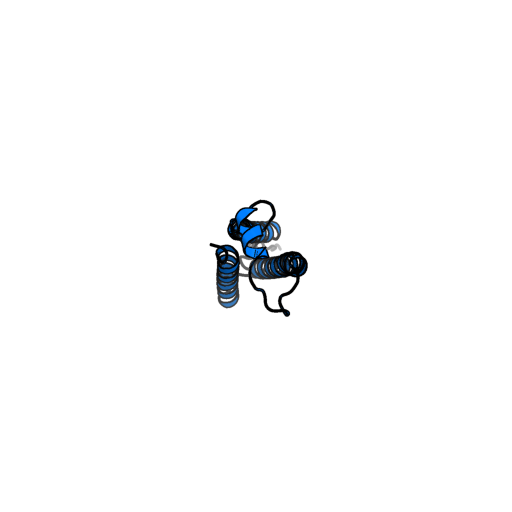 -4.410 -1.625 -6.983 1.00 92.06 73 PRO A O 1
ATOM 546 N N . VA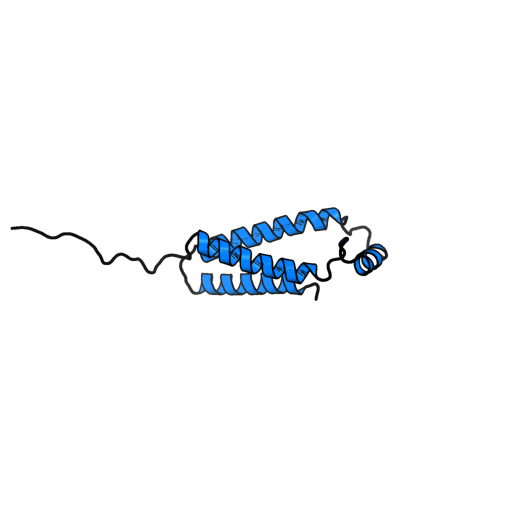L A 1 74 ? -3.869 -3.332 -8.334 1.00 96.19 74 VAL A N 1
ATOM 547 C CA . VAL A 1 74 ? -4.860 -4.261 -7.766 1.00 96.19 74 VAL A CA 1
ATOM 548 C C . 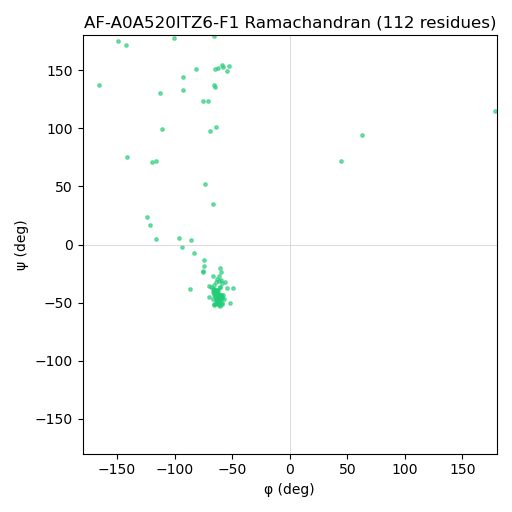VAL A 1 74 ? -4.499 -4.620 -6.323 1.00 96.19 74 VAL A C 1
ATOM 550 O O . VAL A 1 74 ? -5.354 -4.545 -5.437 1.00 96.19 74 VAL A O 1
ATOM 553 N N . LEU A 1 75 ? -3.235 -4.966 -6.070 1.00 94.88 75 LEU A N 1
ATOM 554 C CA . LEU A 1 75 ? -2.739 -5.293 -4.731 1.00 94.88 75 LEU A CA 1
ATOM 555 C C . LEU A 1 75 ? -2.815 -4.088 -3.786 1.00 94.88 75 LEU A C 1
ATOM 557 O O . LEU A 1 75 ? -3.316 -4.217 -2.669 1.00 94.88 75 LEU A O 1
ATOM 561 N N . GLU A 1 76 ? -2.384 -2.912 -4.242 1.00 94.31 76 GLU A N 1
ATOM 562 C CA . GLU A 1 76 ? -2.439 -1.661 -3.478 1.00 94.31 76 GLU A CA 1
ATOM 563 C C . GLU A 1 76 ? -3.881 -1.256 -3.162 1.00 94.31 76 GLU A C 1
ATOM 565 O O . GLU A 1 76 ? -4.179 -0.863 -2.035 1.00 94.31 76 GLU A O 1
ATOM 570 N N . THR A 1 77 ? -4.808 -1.436 -4.107 1.00 96.56 77 THR A N 1
ATOM 571 C CA . THR A 1 77 ? -6.244 -1.228 -3.862 1.00 96.56 77 THR A CA 1
ATOM 572 C C . THR A 1 77 ? -6.767 -2.208 -2.811 1.00 96.56 77 THR A C 1
ATOM 574 O O . THR A 1 77 ? -7.502 -1.812 -1.904 1.00 96.56 77 THR A O 1
ATOM 577 N N . GLY A 1 78 ? -6.366 -3.480 -2.879 1.00 97.75 78 GLY A N 1
ATOM 578 C CA . GLY A 1 78 ? -6.702 -4.481 -1.864 1.00 97.75 78 GLY A CA 1
ATOM 579 C C . GLY A 1 78 ? -6.192 -4.096 -0.471 1.00 97.75 78 GLY A C 1
ATOM 580 O O . GLY A 1 78 ? -6.952 -4.142 0.501 1.00 97.75 78 GLY A O 1
ATOM 581 N N . LEU A 1 79 ? -4.941 -3.635 -0.378 1.00 97.25 79 LEU A N 1
ATOM 582 C CA . LEU A 1 79 ? -4.349 -3.107 0.855 1.00 97.25 79 LEU A CA 1
ATOM 583 C C . LEU A 1 79 ? -5.079 -1.856 1.353 1.00 97.25 79 LEU A C 1
ATOM 585 O O . LEU A 1 79 ? -5.290 -1.731 2.561 1.00 97.25 79 LEU A O 1
ATOM 589 N N . ALA A 1 80 ? -5.505 -0.968 0.453 1.00 97.50 80 ALA A N 1
ATOM 590 C CA . ALA A 1 80 ? -6.265 0.232 0.789 1.00 97.50 80 ALA A CA 1
ATOM 591 C C . ALA A 1 80 ? -7.617 -0.122 1.408 1.00 97.50 80 ALA A C 1
ATOM 593 O O . ALA A 1 80 ? -7.969 0.363 2.485 1.00 97.50 80 ALA A O 1
ATOM 594 N N . VAL A 1 81 ? -8.359 -1.020 0.757 1.00 98.25 81 VAL A N 1
ATOM 595 C CA . VAL A 1 81 ? -9.654 -1.505 1.243 1.00 98.25 81 VAL A CA 1
ATOM 596 C C . VAL A 1 81 ? -9.486 -2.226 2.582 1.00 98.25 81 VAL A C 1
ATOM 598 O O . VAL A 1 81 ? -10.268 -1.987 3.505 1.00 98.25 81 VAL A O 1
ATOM 601 N N . GLY A 1 82 ? -8.461 -3.071 2.719 1.00 97.31 82 GLY A N 1
ATOM 602 C CA . GLY A 1 82 ? -8.139 -3.773 3.963 1.00 97.31 82 GLY A CA 1
ATOM 603 C C . GLY A 1 82 ? -7.826 -2.815 5.116 1.00 97.31 82 GLY A C 1
ATOM 604 O O . GLY A 1 82 ? -8.485 -2.873 6.157 1.00 97.31 82 GLY A O 1
ATOM 605 N N . GLY A 1 83 ? -6.889 -1.886 4.905 1.00 97.44 83 GLY A N 1
ATOM 606 C CA . GLY A 1 83 ? -6.511 -0.859 5.878 1.00 97.44 83 GLY A CA 1
ATOM 607 C C . GLY A 1 83 ? -7.691 0.033 6.263 1.00 97.44 83 GLY A C 1
ATOM 608 O O . GLY A 1 83 ? -7.950 0.243 7.448 1.00 97.44 83 GLY A O 1
ATOM 609 N N . TYR A 1 84 ? -8.491 0.468 5.285 1.00 97.88 84 TYR A N 1
ATOM 610 C CA . TYR A 1 84 ? -9.695 1.261 5.533 1.00 97.88 84 TYR A CA 1
ATOM 611 C C . TYR A 1 84 ? -10.684 0.509 6.428 1.00 97.88 84 TYR A C 1
ATOM 613 O O . TYR A 1 84 ? -11.127 1.036 7.449 1.00 97.88 84 TYR A O 1
ATOM 621 N N . ARG A 1 85 ? -11.005 -0.748 6.096 1.00 97.06 85 ARG A N 1
ATOM 622 C CA . ARG A 1 85 ? -11.924 -1.573 6.900 1.00 97.06 85 ARG A CA 1
ATOM 623 C C . ARG A 1 85 ? -11.404 -1.792 8.316 1.00 97.06 85 ARG A C 1
ATOM 625 O O . ARG A 1 85 ? -12.204 -1.803 9.249 1.00 97.06 85 ARG A O 1
ATOM 632 N N . LEU A 1 86 ? -10.093 -1.946 8.478 1.00 96.31 86 LEU A N 1
ATOM 633 C CA . LEU A 1 86 ? -9.463 -2.168 9.772 1.00 96.31 86 LEU A CA 1
ATOM 634 C C . LEU A 1 86 ? -9.511 -0.919 10.661 1.00 96.31 86 LEU A C 1
ATOM 636 O O . LEU A 1 86 ? -9.919 -0.998 11.817 1.00 96.31 86 LEU A O 1
ATOM 640 N N . LEU A 1 87 ? -9.189 0.249 10.102 1.00 96.75 87 LEU A N 1
ATOM 641 C CA . LEU A 1 87 ? -9.237 1.532 10.811 1.00 96.75 87 LEU A CA 1
ATOM 642 C C . LEU A 1 87 ? -10.662 1.948 11.196 1.00 96.75 87 LEU A C 1
ATOM 644 O O . LEU A 1 87 ? -10.858 2.654 12.187 1.00 96.75 87 LEU A O 1
ATOM 648 N N . ARG A 1 88 ? -11.662 1.486 10.437 1.00 96.12 88 ARG A N 1
ATOM 649 C CA . ARG A 1 88 ? -13.091 1.677 10.723 1.00 96.12 88 ARG A CA 1
ATOM 650 C C . ARG A 1 88 ? -13.608 0.803 11.870 1.00 96.12 88 ARG A C 1
ATOM 652 O O . ARG A 1 88 ? -14.706 1.072 12.354 1.00 96.12 88 ARG A O 1
ATOM 659 N N . ARG A 1 89 ? -12.859 -0.215 12.313 1.00 94.19 89 ARG A N 1
ATOM 660 C CA . ARG A 1 89 ? -13.218 -1.019 13.492 1.00 94.19 89 ARG A CA 1
ATOM 661 C C . ARG A 1 89 ? -12.804 -0.318 14.791 1.00 94.19 89 ARG A C 1
ATOM 663 O O . ARG A 1 89 ? -11.808 0.415 14.778 1.00 94.19 89 ARG A O 1
ATOM 670 N N . PRO A 1 90 ? -13.517 -0.554 15.906 1.00 93.12 90 PRO A N 1
ATOM 671 C CA . PRO A 1 90 ? -13.092 -0.114 17.234 1.00 93.12 90 PRO A CA 1
ATOM 672 C C . PR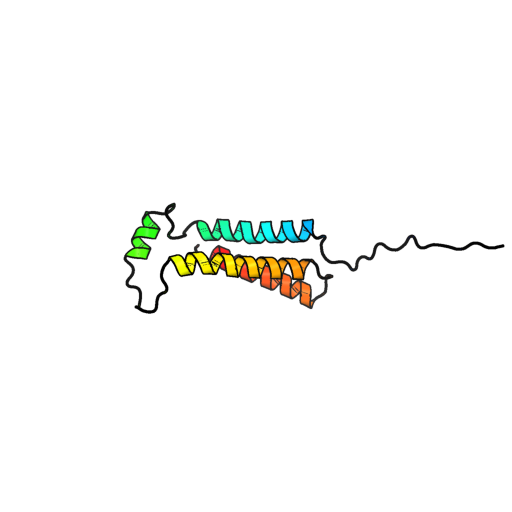O A 1 90 ? -11.663 -0.572 17.539 1.00 93.12 90 PRO A C 1
ATOM 674 O O . PRO A 1 90 ? -11.179 -1.549 16.961 1.00 93.12 90 PRO A O 1
ATOM 677 N N . ALA A 1 91 ? -10.963 0.155 18.404 1.00 91.06 91 ALA A N 1
ATOM 678 C CA . ALA A 1 91 ? -9.637 -0.261 18.834 1.00 91.06 91 ALA A CA 1
ATOM 679 C C . ALA A 1 91 ? -9.753 -1.425 19.828 1.00 91.06 91 ALA A C 1
ATOM 681 O O . ALA A 1 91 ? -10.396 -1.299 20.865 1.00 91.06 91 ALA A O 1
ATOM 682 N N . ASP A 1 92 ? -9.099 -2.537 19.513 1.00 94.06 92 ASP A N 1
ATOM 683 C CA . ASP A 1 92 ? -8.858 -3.663 20.411 1.00 94.06 92 ASP A CA 1
ATOM 684 C C . ASP A 1 92 ? -7.446 -4.219 20.147 1.00 94.06 92 ASP A C 1
ATOM 686 O O . ASP A 1 92 ? -6.757 -3.785 19.215 1.00 94.06 92 ASP A O 1
ATOM 690 N N . ALA A 1 93 ? -6.970 -5.141 20.987 1.00 96.12 93 ALA A N 1
ATOM 691 C CA . ALA A 1 93 ? -5.614 -5.673 20.847 1.00 96.12 93 ALA A CA 1
ATOM 692 C C . ALA A 1 93 ? -5.378 -6.377 19.488 1.00 96.12 93 ALA A C 1
ATOM 694 O O . ALA A 1 93 ? -4.400 -6.026 18.818 1.00 96.12 93 ALA A O 1
ATOM 695 N N . PRO A 1 94 ? -6.256 -7.287 19.010 1.00 96.06 94 PRO A N 1
ATOM 696 C CA . PRO A 1 94 ? -6.100 -7.908 17.691 1.00 96.06 94 PRO A CA 1
ATOM 697 C C . PRO A 1 94 ? -6.100 -6.908 16.528 1.00 96.06 94 PRO A C 1
ATOM 699 O O . PRO A 1 94 ? -5.271 -7.001 15.622 1.00 96.06 94 PRO A O 1
ATOM 702 N N . ARG A 1 95 ? -7.005 -5.927 16.545 1.00 95.12 95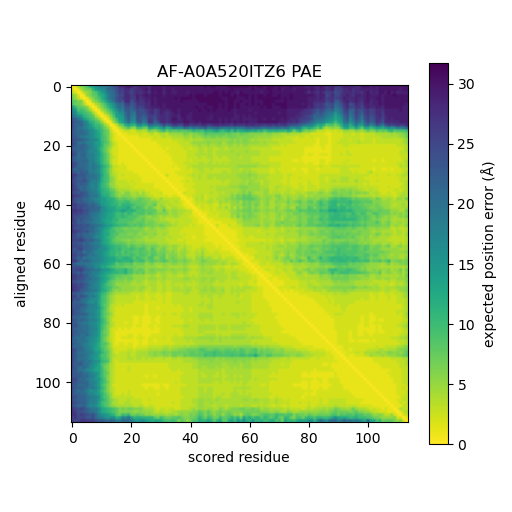 ARG A N 1
ATOM 703 C CA . ARG A 1 95 ? -7.122 -4.886 15.520 1.00 95.12 95 ARG A CA 1
ATOM 704 C C . ARG A 1 95 ? -5.891 -3.996 15.511 1.00 95.12 95 ARG A C 1
ATOM 706 O O . ARG A 1 95 ? -5.407 -3.667 14.433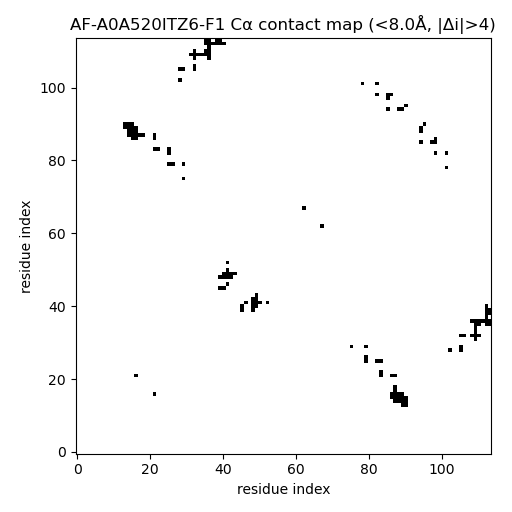 1.00 95.12 95 ARG A O 1
ATOM 713 N N . ASN A 1 96 ? -5.365 -3.618 16.673 1.00 95.81 96 ASN A N 1
ATOM 714 C CA . ASN A 1 96 ? -4.158 -2.796 16.758 1.00 95.81 96 ASN A CA 1
ATOM 715 C C . ASN A 1 96 ? -2.926 -3.545 16.242 1.00 95.81 96 ASN A C 1
ATOM 717 O O . ASN A 1 96 ? -2.148 -2.971 15.481 1.00 95.81 96 ASN A O 1
ATOM 721 N N . LEU A 1 97 ? -2.794 -4.835 16.569 1.00 98.00 97 LEU A N 1
ATOM 722 C CA . LEU A 1 97 ? -1.749 -5.684 15.996 1.00 98.00 97 LEU A CA 1
ATOM 723 C C . LEU A 1 97 ? -1.879 -5.772 14.471 1.00 98.00 97 LEU A C 1
ATOM 725 O O . LEU A 1 97 ? -0.899 -5.573 13.759 1.00 98.00 97 LEU A O 1
ATOM 729 N N . ALA A 1 98 ? -3.089 -6.001 13.959 1.00 97.88 98 ALA A N 1
ATOM 730 C CA . ALA A 1 98 ? -3.334 -6.045 12.522 1.00 97.88 98 ALA A CA 1
ATOM 731 C C . ALA A 1 98 ? -2.994 -4.711 11.829 1.00 97.88 98 ALA A C 1
ATOM 733 O O . ALA A 1 98 ? -2.461 -4.727 10.723 1.00 97.88 98 ALA A O 1
ATOM 734 N N . VAL A 1 99 ? -3.253 -3.560 12.470 1.00 97.94 99 VAL A N 1
ATOM 735 C CA . VAL A 1 99 ? -2.859 -2.243 11.931 1.00 97.94 99 VAL A CA 1
ATOM 736 C C . VAL A 1 99 ? -1.339 -2.131 11.896 1.00 97.94 99 VAL A C 1
ATOM 738 O O . VAL A 1 99 ? -0.794 -1.700 10.885 1.00 97.94 99 VAL A O 1
ATOM 741 N N . GLY A 1 100 ? -0.652 -2.560 12.959 1.00 97.81 100 GLY A N 1
ATOM 742 C CA . GLY A 1 100 ? 0.811 -2.593 13.006 1.00 97.81 100 GLY A CA 1
ATOM 743 C C . GLY A 1 100 ? 1.415 -3.461 11.899 1.00 97.81 100 GLY A C 1
ATOM 744 O O . GLY A 1 100 ? 2.317 -3.016 11.195 1.00 97.81 100 GLY A O 1
ATOM 745 N N . LEU A 1 101 ? 0.871 -4.661 11.682 1.00 98.19 101 LEU A N 1
ATOM 746 C CA . LEU A 1 101 ? 1.302 -5.558 10.604 1.00 98.19 101 LEU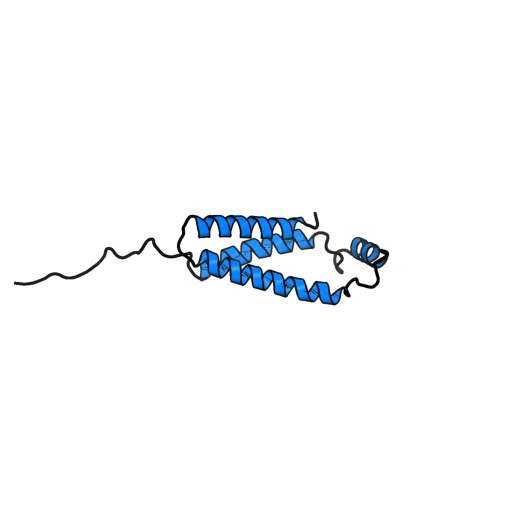 A CA 1
ATOM 747 C C . LEU A 1 101 ? 1.006 -4.983 9.216 1.00 98.19 101 LEU A C 1
ATOM 749 O O . LEU A 1 101 ? 1.834 -5.100 8.318 1.00 98.19 101 LEU A O 1
ATOM 753 N N . TRP A 1 102 ? -0.144 -4.331 9.034 1.00 98.00 102 TRP A N 1
ATOM 754 C CA . TRP A 1 102 ? -0.479 -3.653 7.783 1.00 98.00 102 TRP A CA 1
ATOM 755 C C . TRP A 1 102 ? 0.483 -2.494 7.483 1.00 98.00 102 TRP A C 1
ATOM 757 O O . TRP A 1 102 ? 0.946 -2.368 6.348 1.00 98.00 102 TRP A O 1
ATOM 767 N N . LEU A 1 103 ? 0.834 -1.689 8.493 1.00 97.06 103 LEU A N 1
ATOM 768 C CA . LEU A 1 103 ? 1.829 -0.620 8.370 1.00 97.06 103 LEU A CA 1
ATOM 769 C C . LEU A 1 103 ? 3.214 -1.180 8.037 1.00 97.06 103 LEU A C 1
ATOM 771 O O . LEU A 1 103 ? 3.848 -0.693 7.106 1.00 97.06 103 LEU A O 1
ATOM 775 N N . LEU A 1 104 ? 3.656 -2.220 8.751 1.00 96.50 104 LEU A N 1
ATOM 776 C CA . LEU A 1 104 ? 4.936 -2.885 8.503 1.00 96.50 104 LEU A CA 1
ATOM 777 C C . LEU A 1 104 ? 5.001 -3.433 7.075 1.00 96.50 104 LEU A C 1
ATOM 779 O O . LEU A 1 104 ? 5.936 -3.126 6.344 1.00 96.50 104 LEU A O 1
ATOM 783 N N . ASN A 1 105 ? 3.981 -4.188 6.663 1.00 96.44 105 ASN A N 1
ATOM 784 C CA . ASN A 1 105 ? 3.887 -4.736 5.315 1.00 96.44 105 ASN A CA 1
ATOM 785 C C . ASN A 1 105 ? 3.937 -3.630 4.255 1.00 96.44 105 ASN A C 1
ATOM 787 O O . ASN A 1 105 ? 4.689 -3.732 3.292 1.00 96.44 105 ASN A O 1
ATOM 791 N N . THR A 1 106 ? 3.171 -2.553 4.441 1.00 94.88 106 THR A N 1
ATOM 792 C CA . THR A 1 106 ? 3.150 -1.433 3.490 1.00 94.88 106 THR A CA 1
ATOM 793 C C . THR A 1 106 ? 4.500 -0.713 3.439 1.00 94.88 106 THR A C 1
ATOM 795 O O . THR A 1 106 ? 4.984 -0.394 2.359 1.00 94.88 106 THR A O 1
ATOM 798 N N . GLY A 1 107 ? 5.159 -0.531 4.586 1.00 92.19 107 GLY A N 1
ATOM 799 C CA . GLY A 1 107 ? 6.513 0.017 4.650 1.00 92.19 107 GLY A CA 1
ATOM 800 C C . GLY A 1 107 ? 7.541 -0.854 3.922 1.00 92.19 107 GLY A C 1
ATOM 801 O O . GLY A 1 107 ? 8.359 -0.326 3.175 1.00 92.19 107 GLY A O 1
ATOM 802 N N . MET A 1 108 ? 7.468 -2.181 4.075 1.00 92.44 108 MET A N 1
ATOM 803 C CA . MET A 1 108 ? 8.338 -3.121 3.354 1.00 92.44 108 MET A CA 1
ATOM 804 C C . MET A 1 108 ? 8.101 -3.083 1.841 1.00 92.44 108 MET A C 1
ATOM 806 O O . MET A 1 108 ? 9.063 -3.138 1.084 1.00 92.44 108 MET A O 1
ATOM 810 N N . VAL A 1 109 ? 6.844 -2.950 1.397 1.00 92.06 109 VAL A N 1
ATOM 811 C CA . 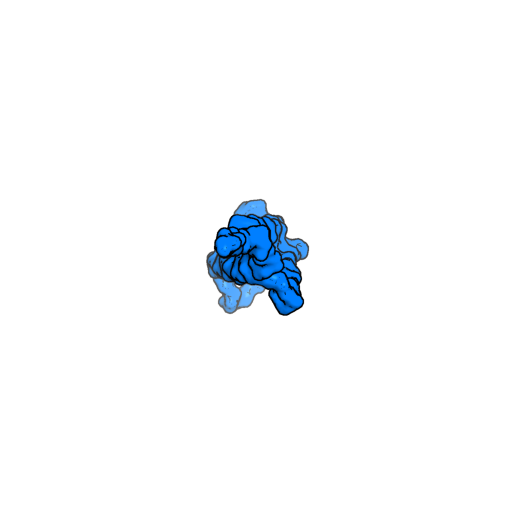VAL A 1 109 ? 6.516 -2.778 -0.029 1.00 92.06 109 VAL A CA 1
ATOM 812 C C . VAL A 1 109 ? 7.153 -1.502 -0.579 1.00 92.06 109 VAL A C 1
ATOM 814 O O . VAL A 1 109 ? 7.829 -1.560 -1.602 1.00 92.06 109 VAL A O 1
ATOM 817 N N . GLY A 1 110 ? 6.991 -0.365 0.104 1.00 87.06 110 GLY A N 1
ATOM 818 C CA . GLY A 1 110 ? 7.584 0.903 -0.328 1.00 87.06 110 GLY A CA 1
ATOM 819 C C . GLY A 1 110 ? 9.115 0.915 -0.291 1.00 87.06 110 GLY A C 1
ATOM 820 O O . GLY A 1 110 ? 9.737 1.524 -1.153 1.00 87.06 110 GLY A O 1
ATOM 821 N N . GLY A 1 111 ? 9.722 0.237 0.686 1.00 85.81 111 GLY A N 1
ATOM 822 C CA . GLY A 1 111 ? 11.178 0.160 0.848 1.00 85.81 111 GLY A CA 1
ATOM 823 C C . GLY A 1 111 ? 11.869 -0.907 -0.005 1.00 85.81 111 GLY A C 1
ATOM 824 O O . GLY A 1 111 ? 13.091 -0.951 -0.025 1.00 85.81 111 GLY A O 1
ATOM 825 N N . TRP A 1 112 ? 11.125 -1.768 -0.706 1.00 80.25 112 TRP A N 1
ATOM 826 C CA . TRP A 1 112 ? 11.687 -2.882 -1.484 1.00 80.25 112 TRP A CA 1
ATOM 827 C C . TRP A 1 112 ? 12.663 -2.440 -2.584 1.00 80.25 112 TRP A C 1
ATOM 829 O O . TRP A 1 112 ? 13.554 -3.193 -2.970 1.00 80.25 112 TRP A O 1
ATOM 839 N N . THR A 1 113 ? 12.461 -1.248 -3.138 1.00 72.19 113 THR A N 1
ATOM 840 C CA . THR A 1 113 ? 13.241 -0.735 -4.270 1.00 72.19 113 THR A CA 1
ATOM 841 C C . THR A 1 113 ? 14.396 0.172 -3.853 1.00 72.19 113 THR A C 1
ATOM 843 O O . THR A 1 113 ? 14.997 0.781 -4.732 1.00 72.19 113 THR A O 1
ATOM 846 N N . GLU A 1 114 ? 14.662 0.326 -2.556 1.00 67.81 114 GLU A N 1
ATOM 847 C CA . GLU A 1 114 ? 15.762 1.144 -2.016 1.00 67.81 114 GLU A CA 1
ATOM 848 C C . GLU A 1 114 ? 17.031 0.320 -1.748 1.00 67.81 114 GLU A C 1
ATOM 850 O O . GLU A 1 114 ? 16.920 -0.909 -1.530 1.00 67.81 114 GLU A O 1
#

pLDDT: mean 87.27, std 14.14, range [42.09, 98.25]

Secondary structure (DSSP, 8-state):
------------TT----HHHHHHHHHHHHHHHHHHHHTT-SSTT-HHHHHHHHHS---TTPPPHHHHHHHHHHHHHHHHHHHHHHHTSPP-HHHHHHHHHHHHHHHHHHHTT-

Solvent-accessible surface area (backbone atoms only — not comparable to full-atom values): 6728 Å² total; per-residue (Å²): 136,88,84,86,88,77,93,84,87,76,81,70,94,66,65,27,48,54,71,69,57,23,48,52,51,37,52,50,54,51,48,51,22,52,58,51,30,51,76,62,40,63,42,86,93,31,58,68,51,28,54,51,66,70,67,52,93,69,62,91,87,58,77,59,73,67,56,59,65,52,49,51,60,55,52,52,49,50,51,40,55,51,49,32,58,54,41,46,39,45,89,46,72,71,54,50,51,51,50,52,50,51,51,50,53,46,49,50,60,14,50,66,54,110

Mean predicted aligned error: 7.97 Å